Protein AF-A0A924UEZ3-F1 (afdb_monomer)

Structure (mmCIF, N/CA/C/O backbone):
data_AF-A0A924UEZ3-F1
#
_entry.id   AF-A0A924UEZ3-F1
#
loop_
_atom_site.group_PDB
_atom_site.id
_atom_site.type_symbol
_atom_site.label_atom_id
_atom_site.label_alt_id
_atom_site.label_comp_id
_atom_site.label_asym_id
_atom_site.label_entity_id
_atom_site.label_seq_id
_atom_site.pdbx_PDB_ins_code
_atom_site.Cartn_x
_atom_site.Cartn_y
_atom_site.Cartn_z
_atom_site.occupancy
_atom_site.B_iso_or_equiv
_atom_site.auth_seq_id
_atom_site.auth_comp_id
_atom_site.auth_asym_id
_atom_site.auth_atom_id
_atom_site.pdbx_PDB_model_num
ATOM 1 N N . THR A 1 1 ? 16.053 -1.954 -6.560 1.00 60.16 1 THR A N 1
ATOM 2 C CA . THR A 1 1 ? 15.783 -2.413 -5.176 1.00 60.16 1 THR A CA 1
ATOM 3 C C . THR A 1 1 ? 14.822 -1.500 -4.428 1.00 60.16 1 THR A C 1
ATOM 5 O O . THR A 1 1 ? 13.970 -2.042 -3.741 1.00 60.16 1 THR A O 1
ATOM 8 N N . ALA A 1 2 ? 14.879 -0.169 -4.602 1.00 81.31 2 ALA A N 1
ATOM 9 C CA . ALA A 1 2 ? 13.955 0.780 -3.958 1.00 81.31 2 ALA A CA 1
ATOM 10 C C . ALA A 1 2 ? 12.461 0.475 -4.207 1.00 81.31 2 ALA A C 1
ATOM 12 O O . ALA A 1 2 ? 11.725 0.275 -3.255 1.00 81.31 2 ALA A O 1
ATOM 13 N N . ALA A 1 3 ? 12.040 0.284 -5.463 1.00 84.56 3 ALA A N 1
ATOM 14 C CA . ALA A 1 3 ? 10.626 0.032 -5.769 1.00 84.56 3 ALA A CA 1
ATOM 15 C C . ALA A 1 3 ? 10.045 -1.235 -5.114 1.00 84.56 3 ALA A C 1
ATOM 17 O O . ALA A 1 3 ? 8.903 -1.228 -4.674 1.00 84.56 3 ALA A O 1
ATOM 18 N N . PHE A 1 4 ? 10.825 -2.317 -4.998 1.00 87.88 4 PHE A N 1
ATOM 19 C CA . PHE A 1 4 ? 10.361 -3.514 -4.288 1.00 87.88 4 PHE A CA 1
ATOM 20 C C . PHE A 1 4 ? 10.239 -3.263 -2.784 1.00 87.88 4 PHE A C 1
ATOM 22 O O . PHE A 1 4 ? 9.256 -3.668 -2.173 1.00 87.88 4 PHE A O 1
ATOM 29 N N . HIS A 1 5 ? 11.220 -2.576 -2.196 1.00 89.69 5 HIS A N 1
ATOM 30 C CA . HIS A 1 5 ? 11.163 -2.186 -0.792 1.00 89.69 5 HIS A CA 1
ATOM 31 C C . HIS A 1 5 ? 9.924 -1.325 -0.507 1.00 89.69 5 HIS A C 1
ATOM 33 O O . HIS A 1 5 ? 9.205 -1.606 0.446 1.00 89.69 5 HIS A O 1
ATOM 39 N N . ASP A 1 6 ? 9.614 -0.358 -1.372 1.00 90.88 6 ASP A N 1
ATOM 40 C CA . ASP A 1 6 ? 8.436 0.500 -1.222 1.00 90.88 6 ASP A CA 1
ATOM 41 C C . ASP A 1 6 ? 7.131 -0.300 -1.303 1.00 90.88 6 ASP A C 1
ATOM 43 O O . ASP A 1 6 ? 6.242 -0.090 -0.482 1.00 90.88 6 ASP A O 1
ATOM 47 N N . LEU A 1 7 ? 7.029 -1.280 -2.212 1.00 90.56 7 LEU A N 1
ATOM 48 C CA . LEU A 1 7 ? 5.879 -2.193 -2.258 1.00 90.56 7 LEU A CA 1
ATOM 49 C C . LEU A 1 7 ? 5.707 -2.954 -0.934 1.00 90.56 7 LEU A C 1
ATOM 51 O O . LEU A 1 7 ? 4.588 -3.078 -0.437 1.00 90.56 7 LEU A O 1
ATOM 55 N N . VAL A 1 8 ? 6.796 -3.439 -0.333 1.00 92.88 8 VAL A N 1
ATOM 56 C CA . VAL A 1 8 ? 6.745 -4.148 0.957 1.00 92.88 8 VAL A CA 1
ATOM 57 C C . VAL A 1 8 ? 6.355 -3.199 2.090 1.00 92.88 8 VAL A C 1
ATOM 59 O O . VAL A 1 8 ? 5.469 -3.528 2.874 1.00 92.88 8 VAL A O 1
ATOM 62 N N . SER A 1 9 ? 6.984 -2.026 2.180 1.00 92.06 9 SER A N 1
ATOM 63 C CA . SER A 1 9 ? 6.737 -1.061 3.255 1.00 92.06 9 SER A CA 1
ATOM 64 C C . SER A 1 9 ? 5.337 -0.454 3.200 1.00 92.06 9 SER A C 1
ATOM 66 O O . SER A 1 9 ? 4.721 -0.276 4.246 1.00 92.06 9 SER A O 1
ATOM 68 N N . LEU A 1 10 ? 4.822 -0.152 2.006 1.00 90.88 10 LEU A N 1
ATOM 69 C CA . LEU A 1 10 ? 3.507 0.471 1.832 1.00 90.88 10 LEU A CA 1
ATOM 70 C C . LEU A 1 10 ? 2.354 -0.520 2.020 1.00 90.88 10 LEU A C 1
ATOM 72 O O . LEU A 1 10 ? 1.335 -0.138 2.581 1.00 90.88 10 LEU A O 1
ATOM 76 N N . SER A 1 11 ? 2.510 -1.776 1.585 1.00 89.62 11 SER A N 1
ATOM 77 C CA . SER A 1 11 ? 1.500 -2.825 1.813 1.00 89.62 11 SER A CA 1
ATOM 78 C C . SER A 1 11 ? 1.636 -3.530 3.166 1.00 89.62 11 SER A C 1
ATOM 80 O O . SER A 1 11 ? 0.776 -4.327 3.532 1.00 89.62 11 SER A O 1
ATOM 82 N N . GLY A 1 12 ? 2.751 -3.327 3.877 1.00 89.81 12 GLY A N 1
ATOM 83 C CA . GLY A 1 12 ? 3.083 -4.061 5.100 1.00 89.81 12 GLY A CA 1
ATOM 84 C C . GLY A 1 12 ? 3.292 -5.567 4.891 1.00 89.81 12 GLY A C 1
ATOM 85 O O . GLY A 1 12 ? 3.325 -6.318 5.864 1.00 89.81 12 GLY A O 1
ATOM 86 N N . SER A 1 13 ? 3.413 -6.039 3.642 1.00 90.50 13 SER A N 1
ATOM 87 C CA . SER A 1 13 ? 3.433 -7.466 3.321 1.00 90.50 13 SER A CA 1
ATOM 88 C C . SER A 1 13 ? 4.416 -7.809 2.209 1.00 90.50 13 SER A C 1
ATOM 90 O O . SER A 1 13 ? 4.291 -7.393 1.056 1.00 90.50 13 SER A O 1
ATOM 92 N N . LEU A 1 14 ? 5.362 -8.687 2.542 1.00 91.56 14 LEU A N 1
ATOM 93 C CA . LEU A 1 14 ? 6.300 -9.243 1.571 1.00 91.56 14 LEU A CA 1
ATOM 94 C C . LEU A 1 14 ? 5.588 -10.096 0.508 1.00 91.56 14 LEU A C 1
ATOM 96 O O . LEU A 1 14 ? 5.971 -10.090 -0.660 1.00 91.56 14 LEU A O 1
ATOM 100 N N . ILE A 1 15 ? 4.533 -10.813 0.903 1.00 93.00 15 ILE A N 1
ATOM 101 C CA . ILE A 1 15 ? 3.779 -11.698 0.007 1.00 93.00 15 ILE A CA 1
ATOM 102 C C . ILE A 1 15 ? 3.016 -10.877 -1.036 1.00 93.00 15 ILE A C 1
ATOM 104 O O . ILE A 1 15 ? 3.039 -11.229 -2.214 1.00 93.00 15 ILE A O 1
ATOM 108 N N . LEU A 1 16 ? 2.382 -9.772 -0.629 1.00 92.00 16 LEU A N 1
ATOM 109 C CA . LEU A 1 16 ? 1.668 -8.890 -1.557 1.00 92.00 16 LEU A CA 1
ATOM 110 C C . LEU A 1 16 ? 2.633 -8.231 -2.546 1.00 92.00 16 LEU A C 1
ATOM 112 O O . LEU A 1 16 ? 2.360 -8.227 -3.746 1.00 92.00 16 LEU A O 1
ATOM 116 N N . ALA A 1 17 ? 3.798 -7.774 -2.077 1.00 92.00 17 ALA A N 1
ATOM 117 C CA . ALA A 1 17 ? 4.834 -7.239 -2.957 1.00 92.00 17 ALA A CA 1
ATOM 118 C C . ALA A 1 17 ? 5.287 -8.268 -4.010 1.00 92.00 17 ALA A C 1
ATOM 120 O O . ALA A 1 17 ? 5.380 -7.938 -5.191 1.00 92.00 17 ALA A O 1
ATOM 121 N N . PHE A 1 18 ? 5.510 -9.531 -3.624 1.00 93.25 18 PHE A N 1
ATOM 122 C CA . PHE A 1 18 ? 5.826 -10.593 -4.585 1.00 93.25 18 PHE A CA 1
ATOM 123 C C . PHE A 1 18 ? 4.679 -10.897 -5.548 1.00 93.25 18 PHE A C 1
ATOM 125 O O . PHE A 1 18 ? 4.923 -11.110 -6.735 1.00 93.25 18 PHE A O 1
ATOM 132 N N . ALA A 1 19 ? 3.438 -10.910 -5.063 1.00 92.94 19 ALA A N 1
ATOM 133 C CA . ALA A 1 19 ? 2.273 -11.168 -5.899 1.00 92.94 19 ALA A CA 1
ATOM 134 C C . ALA A 1 19 ? 2.106 -10.101 -6.992 1.00 92.94 19 ALA A C 1
ATOM 136 O O . ALA A 1 19 ? 1.786 -10.454 -8.126 1.00 92.94 19 ALA A O 1
ATOM 137 N N . VAL A 1 20 ? 2.386 -8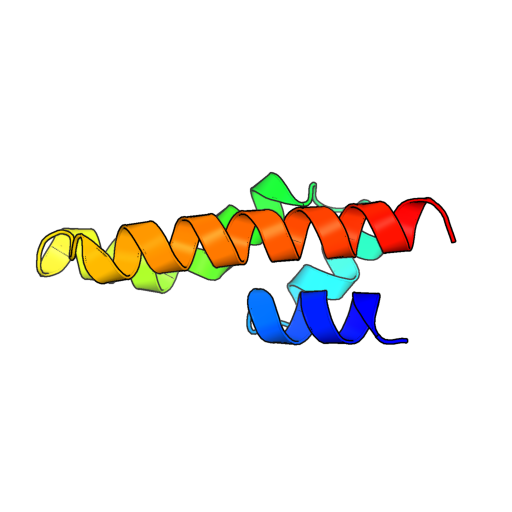.831 -6.683 1.00 92.88 20 VAL A N 1
ATOM 138 C CA . VAL A 1 20 ? 2.386 -7.740 -7.670 1.00 92.88 20 VAL A CA 1
ATOM 139 C C . VAL A 1 20 ? 3.547 -7.881 -8.652 1.00 92.88 20 VAL A C 1
ATOM 141 O O . VAL A 1 20 ? 3.335 -7.834 -9.861 1.00 92.88 20 VAL A O 1
ATOM 144 N N . THR A 1 21 ? 4.773 -8.107 -8.169 1.00 91.25 21 THR A N 1
ATOM 145 C CA . THR A 1 21 ? 5.950 -8.192 -9.057 1.00 91.25 21 THR A CA 1
ATOM 146 C C . THR A 1 21 ? 5.950 -9.416 -9.968 1.00 91.25 21 THR A C 1
ATOM 148 O O . THR A 1 21 ? 6.519 -9.355 -11.054 1.00 91.25 21 THR A O 1
ATOM 151 N N . HIS A 1 22 ? 5.293 -10.505 -9.564 1.00 91.44 22 HIS A N 1
ATOM 152 C CA . HIS A 1 22 ? 5.101 -11.703 -10.387 1.00 91.44 22 HIS A CA 1
ATOM 153 C C . HIS A 1 22 ? 3.819 -11.653 -11.236 1.00 91.44 22 HIS A C 1
ATOM 155 O O . HIS A 1 22 ? 3.480 -12.645 -11.880 1.00 91.44 22 HIS A O 1
ATOM 161 N N . GLY A 1 23 ? 3.075 -10.538 -11.223 1.00 90.50 23 GLY A N 1
ATOM 162 C CA . GLY A 1 23 ? 1.844 -10.371 -12.003 1.00 90.50 23 GLY A CA 1
ATOM 163 C C . GLY A 1 23 ? 0.685 -11.274 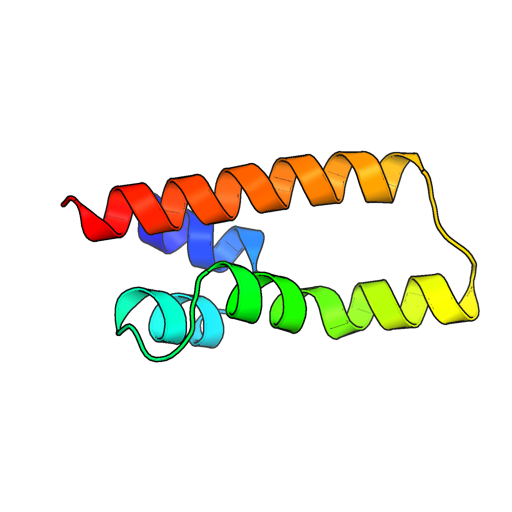-11.565 1.00 90.50 23 GLY A C 1
ATOM 164 O O . GLY A 1 23 ? -0.248 -11.494 -12.332 1.00 90.50 23 GLY A O 1
ATOM 165 N N . ARG A 1 24 ? 0.735 -11.822 -10.344 1.00 93.19 24 ARG A N 1
ATOM 166 C CA . ARG A 1 24 ? -0.326 -12.662 -9.769 1.00 93.19 24 ARG A CA 1
ATOM 167 C C . ARG A 1 24 ? -1.503 -11.831 -9.251 1.00 93.19 24 ARG A C 1
ATOM 169 O O . ARG A 1 24 ? -2.620 -12.335 -9.226 1.00 93.19 24 ARG A O 1
ATOM 176 N N . LEU A 1 25 ? -1.244 -10.595 -8.828 1.00 92.75 25 LEU A N 1
ATOM 177 C CA . LEU A 1 25 ? -2.248 -9.610 -8.422 1.00 92.75 25 LEU A CA 1
ATOM 178 C C . LEU A 1 25 ? -1.972 -8.273 -9.104 1.00 92.75 25 LEU A C 1
ATOM 180 O O . LEU A 1 25 ? -0.811 -7.921 -9.331 1.00 92.75 25 LEU A O 1
ATOM 184 N N . SER A 1 26 ? -3.030 -7.514 -9.393 1.00 93.31 26 SER A N 1
ATOM 185 C CA . SER A 1 26 ? -2.858 -6.123 -9.799 1.00 93.31 26 SER A CA 1
ATOM 186 C C . SER A 1 26 ? -2.405 -5.269 -8.601 1.00 93.31 26 SER A C 1
ATOM 188 O O . SER A 1 26 ? -2.653 -5.641 -7.448 1.00 93.31 26 SER A O 1
ATOM 190 N N . PRO A 1 27 ? -1.747 -4.118 -8.832 1.00 90.94 27 PRO A N 1
ATOM 191 C CA . PRO A 1 27 ? -1.390 -3.202 -7.751 1.00 90.94 27 PRO A CA 1
ATOM 192 C C . PRO A 1 27 ? -2.611 -2.713 -6.960 1.00 90.94 27 PRO A C 1
ATOM 194 O O . PRO A 1 27 ? -2.522 -2.564 -5.747 1.00 90.94 27 PRO A O 1
ATOM 197 N N . GLU A 1 28 ? -3.752 -2.523 -7.630 1.00 92.44 28 GLU A N 1
ATOM 198 C CA . GLU A 1 28 ? -5.006 -2.116 -6.986 1.00 92.44 28 GLU A CA 1
ATOM 199 C C . GLU A 1 28 ? -5.514 -3.224 -6.050 1.00 92.44 28 GLU A C 1
ATOM 201 O O . GLU A 1 28 ? -5.767 -2.968 -4.877 1.00 92.44 28 GLU A O 1
ATOM 206 N N . ASP A 1 29 ? -5.564 -4.476 -6.524 1.00 93.00 29 ASP A N 1
ATOM 207 C CA . ASP A 1 29 ? -6.024 -5.609 -5.710 1.00 93.00 29 ASP A CA 1
ATOM 208 C C . ASP A 1 29 ? -5.117 -5.827 -4.497 1.00 93.00 29 ASP A C 1
ATOM 210 O O . ASP A 1 29 ? -5.587 -6.043 -3.380 1.00 93.00 29 ASP A O 1
ATOM 214 N N . ALA A 1 30 ? -3.799 -5.756 -4.702 1.00 93.31 30 ALA A N 1
ATOM 215 C CA . ALA A 1 30 ? -2.834 -5.894 -3.621 1.00 93.31 30 ALA A CA 1
ATOM 216 C C . ALA A 1 30 ? -2.965 -4.764 -2.591 1.00 93.31 30 ALA A C 1
ATOM 218 O O . ALA A 1 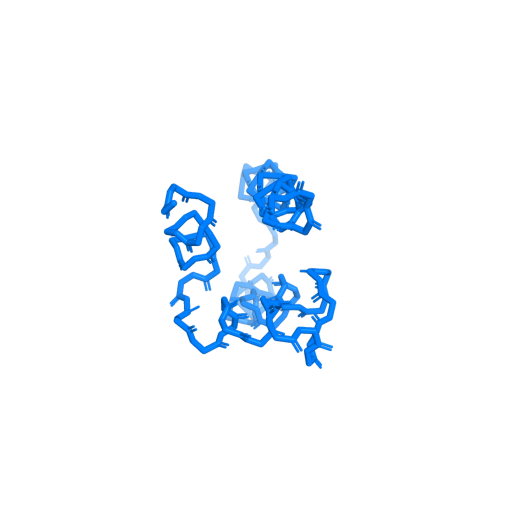30 ? -2.871 -5.023 -1.390 1.00 93.31 30 ALA A O 1
ATOM 219 N N . TRP A 1 31 ? -3.231 -3.536 -3.042 1.00 93.00 31 TRP A N 1
ATOM 220 C CA . TRP A 1 31 ? -3.506 -2.410 -2.158 1.00 93.00 31 TRP A CA 1
ATOM 221 C C . TRP A 1 31 ? -4.784 -2.633 -1.344 1.00 93.00 31 TRP A C 1
ATOM 223 O O . TRP A 1 31 ? -4.747 -2.551 -0.116 1.00 93.00 31 TRP A O 1
ATOM 233 N N . THR A 1 32 ? -5.892 -3.010 -1.983 1.00 91.69 32 THR A N 1
ATOM 234 C CA . THR A 1 32 ? -7.151 -3.314 -1.287 1.00 91.69 32 THR A CA 1
ATOM 235 C C . THR A 1 32 ? -6.973 -4.425 -0.251 1.00 91.69 32 THR A C 1
ATOM 237 O O . THR A 1 32 ? -7.442 -4.291 0.879 1.00 91.69 32 THR A O 1
ATOM 240 N N . LEU A 1 33 ? -6.242 -5.492 -0.589 1.00 92.44 33 LEU A N 1
ATOM 241 C CA . LEU A 1 33 ? -5.958 -6.593 0.338 1.00 92.44 33 LEU A CA 1
ATOM 242 C C . LEU A 1 33 ? -5.083 -6.161 1.521 1.00 92.44 33 LEU A C 1
ATOM 244 O O . LEU A 1 33 ? -5.282 -6.652 2.631 1.00 92.44 33 LEU A O 1
ATOM 248 N N . SER A 1 34 ? -4.137 -5.242 1.314 1.00 91.81 34 SER A N 1
ATOM 249 C CA . SER A 1 34 ? -3.298 -4.730 2.407 1.00 91.81 34 SER A CA 1
ATOM 250 C C . SER A 1 34 ? -4.086 -3.936 3.454 1.00 91.81 34 SER A C 1
ATOM 252 O O . SER A 1 34 ? -3.697 -3.901 4.617 1.00 91.81 34 SER A O 1
ATOM 254 N N . ARG A 1 35 ? -5.231 -3.359 3.066 1.00 88.88 35 ARG A N 1
ATOM 255 C CA . ARG A 1 35 ? -6.048 -2.475 3.910 1.00 88.88 35 ARG A CA 1
ATOM 256 C C . ARG A 1 35 ? -7.269 -3.145 4.533 1.00 88.88 35 ARG A C 1
ATOM 258 O O . ARG A 1 35 ? -8.174 -2.452 4.999 1.00 88.88 35 ARG A O 1
ATOM 265 N N . ILE A 1 36 ? -7.334 -4.476 4.540 1.00 88.75 36 ILE A N 1
ATOM 266 C CA . ILE A 1 36 ? -8.470 -5.198 5.135 1.00 88.75 36 ILE A CA 1
ATOM 267 C C . ILE A 1 36 ? -8.634 -4.832 6.615 1.00 88.75 36 ILE A C 1
ATOM 269 O O . ILE A 1 36 ? -9.756 -4.588 7.052 1.00 88.75 36 ILE A O 1
ATOM 273 N N . ASP A 1 37 ? -7.528 -4.743 7.361 1.00 85.62 37 ASP A N 1
ATOM 274 C CA . ASP A 1 37 ? -7.564 -4.379 8.782 1.00 85.62 37 ASP A CA 1
ATOM 275 C C . ASP A 1 37 ? -8.111 -2.959 8.979 1.00 85.62 37 ASP A C 1
ATOM 277 O O . ASP A 1 37 ? -9.077 -2.752 9.704 1.00 85.62 37 ASP A O 1
ATOM 281 N N . GLU A 1 38 ? -7.582 -1.987 8.238 1.00 86.00 38 GLU A N 1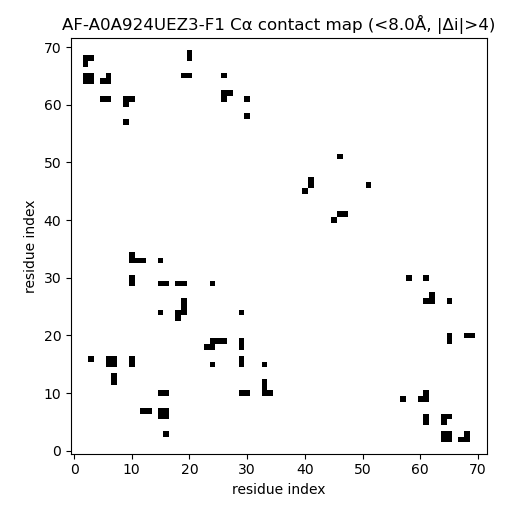
ATOM 282 C CA . GLU A 1 38 ? -8.016 -0.587 8.305 1.00 86.00 38 GLU A CA 1
ATOM 283 C C . GLU A 1 38 ? -9.481 -0.412 7.881 1.00 86.00 38 GLU A C 1
ATOM 285 O O . GLU A 1 38 ? -10.229 0.323 8.520 1.00 86.00 38 GLU A O 1
ATOM 290 N N . SER A 1 39 ? -9.929 -1.130 6.847 1.00 87.00 39 SER A N 1
ATOM 291 C CA . SER A 1 39 ? -11.334 -1.120 6.411 1.00 87.00 39 SER A CA 1
ATOM 292 C C . SER A 1 39 ? -12.258 -1.676 7.495 1.00 87.00 39 SER A C 1
ATOM 294 O O . SER A 1 39 ? -13.357 -1.163 7.714 1.00 87.00 39 SER A O 1
ATOM 296 N N . TYR A 1 40 ? -11.803 -2.709 8.208 1.00 87.75 40 TYR A N 1
ATOM 297 C CA . TYR A 1 40 ? -12.520 -3.259 9.350 1.00 87.75 40 TYR A CA 1
ATOM 298 C C . TYR A 1 40 ? -12.577 -2.254 10.510 1.00 87.75 40 TYR A C 1
ATOM 300 O O . TYR A 1 40 ? -13.656 -2.017 11.052 1.00 87.75 40 TYR A O 1
ATOM 308 N N . GLN A 1 41 ? -11.466 -1.590 10.836 1.00 87.25 41 GLN A N 1
ATOM 309 C CA . GLN A 1 41 ? -11.419 -0.549 11.869 1.00 87.25 41 GLN A CA 1
ATOM 310 C C . GLN A 1 41 ? -12.364 0.620 11.559 1.00 87.25 41 GLN A C 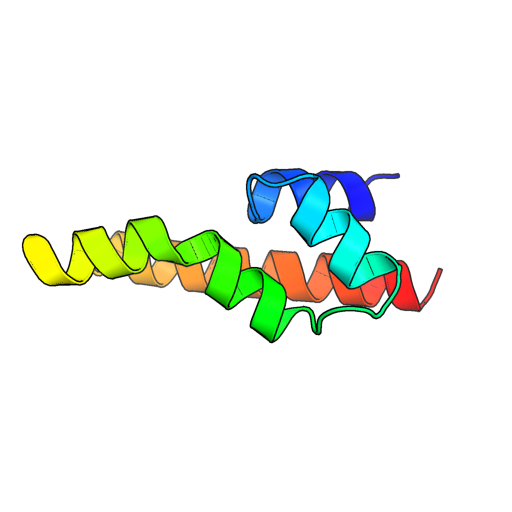1
ATOM 312 O O . GLN A 1 41 ? -13.138 1.017 12.429 1.00 87.25 41 GLN A O 1
ATOM 317 N N . ILE A 1 42 ? -12.379 1.103 10.312 1.00 88.38 42 ILE A N 1
ATOM 318 C CA . ILE A 1 42 ? -13.297 2.159 9.851 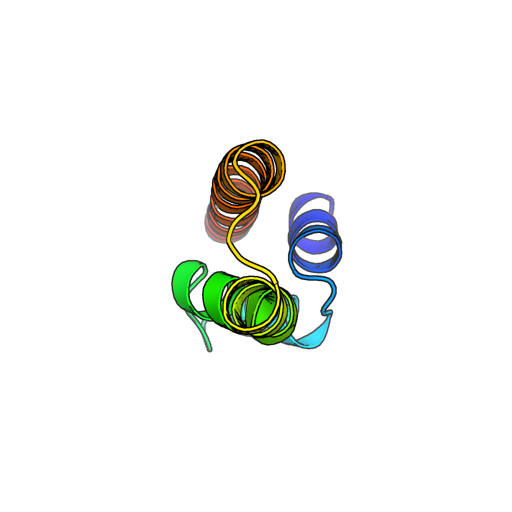1.00 88.38 42 ILE A CA 1
ATOM 319 C C . ILE A 1 42 ? -14.758 1.732 10.035 1.00 88.38 42 ILE A C 1
ATOM 321 O O . ILE A 1 42 ? -15.592 2.524 10.470 1.00 88.38 42 ILE A O 1
ATOM 325 N N . SER A 1 43 ? -15.082 0.465 9.761 1.00 87.50 43 SER A N 1
ATOM 326 C CA . SER A 1 43 ? -16.446 -0.042 9.951 1.00 87.50 43 SER A CA 1
ATOM 327 C C . SER A 1 43 ? -16.876 -0.108 11.424 1.00 87.50 43 SER A C 1
ATOM 329 O O . SER A 1 43 ? -18.064 0.035 11.713 1.00 87.50 43 SER A O 1
ATOM 331 N N . LEU A 1 44 ? -15.932 -0.300 12.355 1.00 88.81 44 LEU A N 1
ATOM 332 C CA . LEU A 1 44 ? -16.215 -0.358 13.793 1.00 88.81 44 LEU A CA 1
ATOM 333 C C . LEU A 1 44 ? -16.227 1.019 14.462 1.00 88.81 44 LEU A C 1
ATOM 335 O O . LEU A 1 44 ? -17.008 1.231 15.391 1.00 88.81 44 LEU A O 1
ATOM 339 N N . TRP A 1 45 ? -15.341 1.920 14.042 1.00 87.62 45 TRP A N 1
ATOM 340 C CA . TRP A 1 45 ? -15.053 3.166 14.759 1.00 87.62 45 TRP A CA 1
ATOM 341 C C . TRP A 1 45 ? -15.370 4.433 13.961 1.00 87.62 45 TRP A C 1
ATOM 343 O O . TRP A 1 45 ? -15.285 5.527 14.515 1.00 87.62 45 TRP A O 1
ATOM 353 N N . GLY A 1 46 ? -15.822 4.290 12.714 1.00 85.69 46 GLY A N 1
ATOM 354 C CA . GLY A 1 46 ? -16.036 5.401 11.792 1.00 85.69 46 GLY A CA 1
ATOM 355 C C . GLY A 1 46 ? -14.767 5.754 11.016 1.00 85.69 46 GLY A C 1
ATOM 356 O O . GLY A 1 46 ? -13.662 5.339 11.361 1.00 85.69 46 GLY A O 1
ATOM 357 N N . GLU A 1 47 ? -14.942 6.496 9.925 1.00 83.06 47 GLU A N 1
ATOM 358 C CA . GLU A 1 47 ? -13.836 6.957 9.088 1.00 83.06 47 GLU A CA 1
ATOM 359 C C . GLU A 1 47 ? -13.152 8.179 9.709 1.00 83.06 47 GLU A C 1
ATOM 361 O O . GLU A 1 47 ? -13.812 9.105 10.180 1.00 83.06 47 GLU A O 1
ATOM 366 N N . ASP A 1 48 ? -11.822 8.175 9.676 1.00 87.69 48 ASP A N 1
ATOM 367 C CA . ASP A 1 48 ? -10.983 9.320 10.011 1.00 87.69 48 ASP A CA 1
ATOM 368 C C . ASP A 1 48 ? -10.542 9.992 8.696 1.00 87.69 48 ASP A C 1
ATOM 370 O O . ASP A 1 48 ? -9.877 9.365 7.864 1.00 87.69 48 ASP A O 1
ATOM 374 N N . GLU A 1 49 ? -10.948 11.250 8.480 1.00 84.19 49 GLU A N 1
ATOM 375 C CA . GLU A 1 49 ? -10.652 11.999 7.247 1.00 84.19 49 GLU A CA 1
ATOM 376 C C . GLU A 1 49 ? -9.142 12.155 7.002 1.00 84.19 49 GLU A C 1
ATOM 378 O O . GLU A 1 49 ? -8.688 12.025 5.860 1.00 84.19 49 GLU A O 1
ATOM 383 N N . ASP A 1 50 ? -8.340 12.363 8.051 1.00 84.56 50 ASP A N 1
ATOM 384 C CA . ASP A 1 50 ? -6.885 12.483 7.924 1.00 84.56 50 ASP A CA 1
ATOM 385 C C . ASP A 1 50 ? -6.272 11.133 7.523 1.00 84.56 50 ASP A C 1
ATOM 387 O O . ASP A 1 50 ? -5.381 11.061 6.663 1.00 84.56 50 ASP A O 1
ATOM 391 N N . ALA A 1 51 ? -6.787 10.035 8.085 1.00 84.19 51 ALA A N 1
ATOM 392 C CA . ALA A 1 51 ? -6.381 8.687 7.702 1.00 84.19 51 ALA A CA 1
ATOM 393 C C . ALA A 1 51 ? -6.754 8.358 6.246 1.00 84.19 51 ALA A C 1
ATOM 395 O O . ALA A 1 51 ? -5.965 7.712 5.545 1.00 84.19 51 ALA A O 1
ATOM 396 N N . ALA A 1 52 ? -7.909 8.823 5.763 1.00 85.25 52 ALA A N 1
ATOM 397 C CA . ALA A 1 52 ? -8.346 8.635 4.381 1.00 85.25 52 ALA A CA 1
ATOM 398 C C . ALA A 1 52 ? -7.433 9.370 3.383 1.0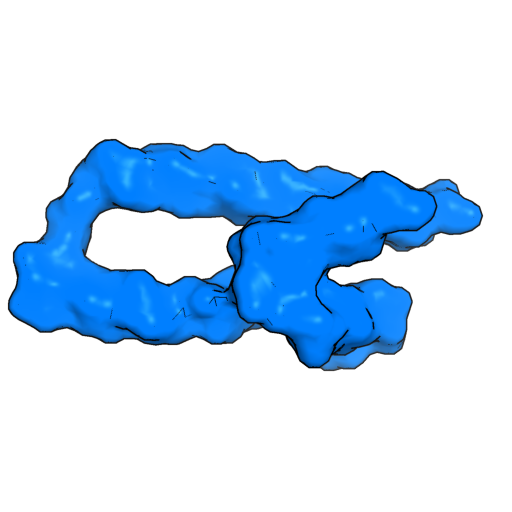0 85.25 52 ALA A C 1
ATOM 400 O O . ALA A 1 52 ? -6.990 8.778 2.392 1.00 85.25 52 ALA A O 1
ATOM 401 N N . VAL A 1 53 ? -7.066 10.623 3.673 1.00 89.38 53 VAL A N 1
ATOM 402 C CA . VAL A 1 53 ? -6.134 11.408 2.842 1.00 89.38 53 VAL A CA 1
ATOM 403 C C . VAL A 1 53 ? -4.750 10.757 2.797 1.00 89.38 53 VAL A C 1
ATOM 405 O O . VAL A 1 53 ? -4.155 10.605 1.722 1.00 89.38 53 VAL A O 1
ATOM 408 N N . LEU A 1 54 ? -4.233 10.323 3.950 1.00 88.56 54 LEU A N 1
ATOM 409 C CA . LEU A 1 54 ? -2.954 9.616 4.022 1.00 88.56 54 LEU A CA 1
ATOM 410 C C . LEU A 1 54 ? -2.991 8.293 3.256 1.00 88.56 54 LEU A C 1
ATOM 412 O O . LEU A 1 54 ? -2.014 7.941 2.590 1.00 88.56 54 LEU A O 1
ATOM 416 N N . ALA A 1 55 ? -4.101 7.563 3.326 1.00 88.31 55 ALA A N 1
ATOM 417 C CA . ALA A 1 55 ? -4.257 6.315 2.603 1.00 88.31 55 ALA A CA 1
ATOM 418 C C . ALA A 1 55 ? -4.260 6.515 1.085 1.00 88.31 55 ALA A C 1
ATOM 420 O O . ALA A 1 55 ? -3.612 5.744 0.380 1.00 88.31 55 ALA A O 1
ATOM 421 N N . GLU A 1 56 ? -4.914 7.555 0.571 1.00 90.50 56 GLU A N 1
ATOM 422 C CA . GLU A 1 56 ? -4.884 7.850 -0.865 1.00 90.50 56 GLU A CA 1
ATOM 423 C C . GLU A 1 56 ? -3.471 8.223 -1.337 1.00 90.50 56 GLU A C 1
ATOM 425 O O . GLU A 1 56 ? -3.007 7.734 -2.368 1.00 90.50 56 GLU A O 1
ATOM 430 N N . SER A 1 57 ? -2.734 9.009 -0.548 1.00 92.62 57 SER A N 1
ATOM 431 C CA . SER A 1 57 ? -1.329 9.326 -0.839 1.00 92.62 57 SER A CA 1
ATOM 432 C C . SER A 1 57 ? -0.453 8.064 -0.890 1.00 92.62 57 SER A C 1
ATOM 434 O O . SER A 1 57 ? 0.305 7.851 -1.843 1.00 92.62 57 SER A O 1
ATOM 436 N N . LYS A 1 58 ? -0.611 7.158 0.086 1.00 91.44 58 LYS A N 1
ATOM 437 C CA . LYS A 1 58 ? 0.097 5.868 0.103 1.00 91.44 58 LYS A CA 1
ATOM 438 C C . LYS A 1 58 ? -0.309 4.967 -1.068 1.00 91.44 58 LYS A C 1
ATOM 440 O O . LYS A 1 58 ? 0.565 4.322 -1.648 1.00 91.44 58 LYS A O 1
ATOM 445 N N . ARG A 1 59 ? -1.589 4.959 -1.460 1.00 93.44 59 ARG A N 1
ATOM 446 C CA . ARG A 1 59 ? -2.077 4.224 -2.637 1.00 93.44 59 ARG A CA 1
ATOM 447 C C . ARG A 1 59 ? -1.355 4.694 -3.890 1.00 93.44 59 ARG A C 1
ATOM 449 O O . ARG A 1 59 ? -0.796 3.886 -4.627 1.00 93.44 59 ARG A O 1
ATOM 456 N N . GLN A 1 60 ? -1.294 6.002 -4.112 1.00 94.25 60 GLN A N 1
ATOM 457 C CA . GLN A 1 60 ? -0.599 6.566 -5.269 1.00 94.25 60 GLN A CA 1
ATOM 458 C C . GLN A 1 60 ? 0.886 6.188 -5.280 1.00 94.25 60 GLN A C 1
ATOM 460 O O . GLN A 1 60 ? 1.394 5.766 -6.323 1.00 94.25 60 GLN A O 1
ATOM 465 N N . ALA A 1 61 ? 1.560 6.251 -4.129 1.00 92.88 61 ALA A N 1
ATOM 466 C CA . ALA A 1 61 ? 2.948 5.811 -3.997 1.00 92.88 61 ALA A CA 1
ATOM 467 C C . ALA A 1 61 ? 3.119 4.313 -4.320 1.00 92.88 61 ALA A C 1
ATOM 469 O O . ALA A 1 61 ? 4.042 3.940 -5.047 1.00 92.88 61 ALA A O 1
ATOM 470 N N . PHE A 1 62 ? 2.199 3.456 -3.866 1.00 92.62 62 PHE A N 1
ATOM 471 C CA . PHE A 1 62 ? 2.229 2.016 -4.139 1.00 92.62 62 PHE A CA 1
ATOM 472 C C . PHE A 1 62 ? 2.082 1.723 -5.636 1.00 92.62 62 PHE A C 1
ATOM 474 O O . PHE A 1 62 ? 2.857 0.959 -6.216 1.00 92.62 62 PHE A O 1
ATOM 481 N N . HIS A 1 63 ? 1.138 2.396 -6.296 1.00 92.94 63 HIS A N 1
ATOM 482 C CA . HIS A 1 63 ? 0.953 2.288 -7.741 1.00 92.94 63 HIS A CA 1
ATOM 483 C C . HIS A 1 63 ? 2.169 2.802 -8.521 1.00 92.94 63 HIS A C 1
ATOM 485 O O . HIS A 1 63 ? 2.550 2.201 -9.527 1.00 92.94 63 HIS A O 1
ATOM 491 N N . GLN A 1 64 ? 2.801 3.889 -8.076 1.00 93.12 64 GLN A N 1
ATOM 492 C CA . GLN A 1 64 ? 4.030 4.395 -8.689 1.00 93.12 64 GLN A CA 1
ATOM 493 C C . GLN A 1 64 ? 5.186 3.401 -8.549 1.00 93.12 64 GLN A C 1
ATOM 495 O O . GLN A 1 64 ? 5.859 3.129 -9.543 1.00 93.12 64 GLN A O 1
ATOM 500 N N . ALA A 1 65 ? 5.374 2.807 -7.369 1.00 91.62 65 ALA A N 1
ATOM 501 C CA . ALA A 1 65 ? 6.388 1.780 -7.140 1.00 91.62 65 ALA A CA 1
ATOM 502 C C . ALA A 1 65 ? 6.160 0.546 -8.030 1.00 91.62 65 ALA A C 1
ATOM 504 O O . ALA A 1 65 ? 7.094 0.066 -8.677 1.00 91.62 65 ALA A O 1
ATOM 505 N N . ALA A 1 66 ? 4.911 0.084 -8.148 1.00 91.19 66 ALA A N 1
ATOM 506 C CA . ALA A 1 66 ? 4.553 -1.029 -9.028 1.00 91.19 66 ALA A CA 1
ATOM 507 C C . ALA A 1 66 ? 4.816 -0.709 -10.508 1.00 91.19 66 ALA A C 1
ATOM 509 O O . ALA A 1 66 ? 5.381 -1.526 -11.236 1.00 91.19 66 ALA A O 1
ATOM 510 N N . ARG A 1 67 ? 4.447 0.498 -10.958 1.00 90.44 67 ARG A N 1
ATOM 511 C CA . ARG A 1 67 ? 4.715 0.957 -12.328 1.00 90.44 67 ARG A CA 1
ATOM 512 C C . ARG A 1 67 ? 6.205 1.051 -12.612 1.00 90.44 67 ARG A C 1
ATOM 514 O O . ARG A 1 67 ? 6.623 0.610 -13.673 1.00 90.44 67 ARG A O 1
ATOM 521 N N . PHE A 1 68 ? 6.983 1.610 -11.687 1.00 90.62 68 PHE A N 1
ATOM 522 C CA . PHE A 1 68 ? 8.433 1.729 -11.825 1.00 90.62 68 PHE A CA 1
ATOM 523 C C . PHE A 1 68 ? 9.096 0.354 -11.937 1.00 90.62 68 PHE A C 1
ATOM 525 O O . PHE A 1 68 ? 9.970 0.167 -12.777 1.00 90.62 68 PHE A O 1
ATOM 532 N N . TRP A 1 69 ? 8.642 -0.618 -11.140 1.00 87.38 69 TRP A N 1
ATOM 533 C CA . TRP A 1 69 ? 9.096 -2.002 -11.246 1.00 87.38 69 TRP A CA 1
ATOM 534 C C . TRP A 1 69 ? 8.794 -2.613 -12.620 1.00 87.38 69 TRP A C 1
ATOM 536 O O . TRP A 1 69 ? 9.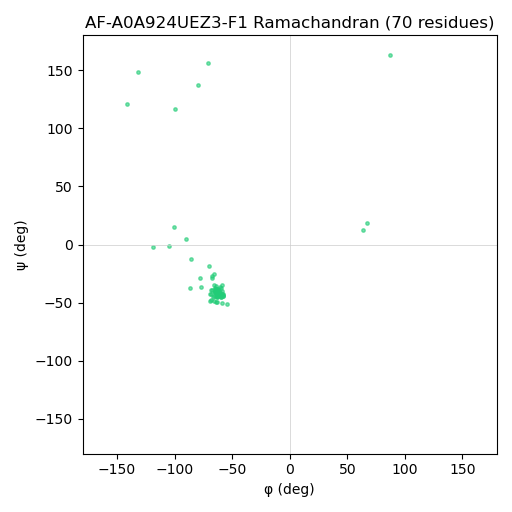643 -3.295 -13.173 1.00 87.38 69 TRP A O 1
ATOM 546 N N . ALA A 1 70 ? 7.614 -2.353 -13.189 1.00 85.38 70 ALA A N 1
ATOM 547 C CA . ALA A 1 70 ? 7.197 -2.940 -14.464 1.00 85.38 70 ALA A CA 1
ATOM 548 C C . ALA A 1 70 ? 7.954 -2.413 -15.701 1.00 85.38 70 ALA A C 1
ATOM 550 O O . ALA A 1 70 ? 7.890 -3.044 -16.754 1.00 85.38 70 ALA A O 1
ATOM 551 N N . VAL A 1 71 ? 8.621 -1.257 -15.606 1.00 86.31 71 VAL A N 1
ATOM 552 C CA . VAL A 1 71 ? 9.391 -0.647 -16.712 1.00 86.31 71 VAL A CA 1
ATOM 553 C C . VAL A 1 71 ? 10.910 -0.782 -16.554 1.00 86.31 71 VAL A C 1
ATOM 555 O O . VAL A 1 71 ? 11.640 -0.302 -17.421 1.00 86.31 71 VAL A O 1
ATOM 55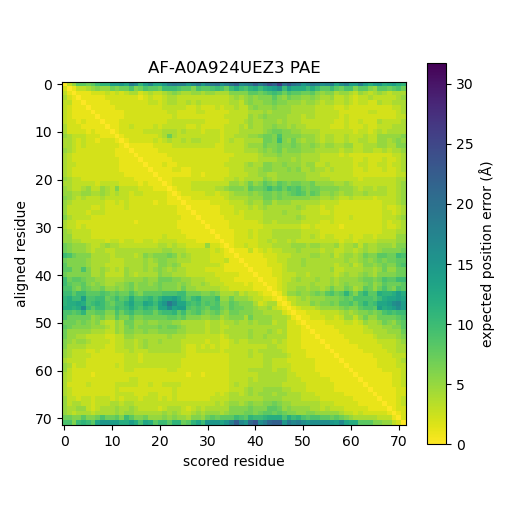8 N N . CYS A 1 72 ? 11.379 -1.398 -15.465 1.00 70.81 72 CYS A N 1
ATOM 559 C CA . CYS A 1 72 ? 12.789 -1.731 -15.234 1.00 70.81 72 CYS A CA 1
ATOM 560 C C . CYS A 1 72 ? 13.082 -3.165 -15.683 1.00 70.81 72 CYS A C 1
ATOM 562 O O . CYS A 1 72 ? 14.194 -3.380 -16.212 1.00 70.81 72 CYS A O 1
#

pLDDT: mean 89.19, std 5.08, range [60.16, 94.25]

Nearest PDB structures (foldseek):
  2p4x-assembly2_B  TM=9.456E-01  e=2.529E-04  Paracoccus denitrificans PD1222
  2zd2-assembly2_B  TM=9.438E-01  e=4.001E-04  Paracoccus denitrificans PD1222
  2r6i-assembly1_A  TM=8.409E-01  e=1.001E-03  Agrobacterium fabrum str. C58

Foldseek 3Di:
DVLLVLLCVLLVDNVLSVCLLVVVDPLVRSLVVSCPVVVVVCVVPNDDPVVVVVSVVSSVSSNVSSVVSVVD

Sequence (72 aa):
TAAFHDLVSLSGSLILAFAVTHGRLSPEDAWTLSRIDESYQISLWGEDEDAAVLAESKRQAFHQAARFWAVC

Radius of gyration: 12.52 Å; Cα contacts (8 Å, |Δi|>4): 57; chains: 1; bounding box: 32×25×32 Å

Mean predicted aligned error: 3.95 Å

Secondary structure (DSSP, 8-state):
-HHHHHHHHHHT-HHHHHHHHTTSS-HHHHHHHHTHHHHHHHHHH---HHHHHHHHHHHHHHHHHHHHHHT-

Solvent-accessible surface area (backbone atoms only — not comparable to full-atom values): 4003 Å² total; per-residue (Å²): 112,67,42,61,51,45,29,22,67,71,42,73,28,67,65,49,33,49,30,38,77,70,66,75,35,52,62,66,57,38,49,55,63,50,38,50,66,58,56,51,48,30,72,74,74,51,82,53,71,69,59,51,55,51,48,52,55,50,49,54,51,38,46,50,24,52,52,54,56,74,76,107